Protein AF-A0A923XUM8-F1 (afdb_monomer_lite)

Structure (mmCIF, N/CA/C/O backbone):
data_AF-A0A923XUM8-F1
#
_entry.id   AF-A0A923XUM8-F1
#
loop_
_atom_site.group_PDB
_atom_site.id
_atom_site.type_symbol
_atom_site.label_atom_id
_atom_site.label_alt_id
_atom_site.label_comp_id
_atom_site.label_asym_id
_atom_site.label_entity_id
_atom_site.label_seq_id
_atom_site.pdbx_PDB_ins_code
_atom_site.Cartn_x
_atom_site.Cartn_y
_atom_site.Cartn_z
_atom_site.occupancy
_atom_site.B_iso_or_equiv
_atom_site.auth_seq_id
_atom_site.auth_comp_id
_atom_site.auth_asym_id
_atom_site.auth_atom_id
_atom_site.pdbx_PDB_model_num
ATOM 1 N N . MET A 1 1 ? 6.280 -6.479 -10.448 1.00 83.88 1 MET A N 1
ATOM 2 C CA . MET A 1 1 ? 6.733 -5.431 -9.517 1.00 83.88 1 MET A CA 1
ATOM 3 C C . MET A 1 1 ? 6.594 -5.974 -8.115 1.00 83.88 1 MET A C 1
ATOM 5 O O . MET A 1 1 ? 5.478 -6.213 -7.665 1.00 83.88 1 MET A O 1
ATOM 9 N N . ILE A 1 2 ? 7.725 -6.161 -7.441 1.00 89.69 2 ILE A N 1
ATOM 10 C CA . ILE A 1 2 ? 7.749 -6.653 -6.063 1.00 89.69 2 ILE A CA 1
ATOM 11 C C . ILE A 1 2 ? 7.182 -5.575 -5.136 1.00 89.69 2 ILE A C 1
ATOM 13 O O . ILE A 1 2 ? 7.638 -4.431 -5.173 1.00 89.69 2 ILE A O 1
ATOM 17 N N . ILE A 1 3 ? 6.207 -5.954 -4.309 1.00 92.06 3 ILE A N 1
ATOM 18 C CA . ILE A 1 3 ? 5.565 -5.110 -3.301 1.00 92.06 3 ILE A CA 1
ATOM 19 C C . ILE A 1 3 ? 5.747 -5.719 -1.920 1.00 92.06 3 ILE A C 1
ATOM 21 O O . ILE A 1 3 ? 5.429 -6.888 -1.722 1.00 92.06 3 ILE A O 1
ATOM 25 N N . ILE A 1 4 ? 6.156 -4.904 -0.951 1.00 94.12 4 ILE A N 1
ATOM 26 C CA . ILE A 1 4 ? 6.157 -5.232 0.476 1.00 94.12 4 ILE A CA 1
ATOM 27 C C . ILE A 1 4 ? 5.186 -4.282 1.180 1.00 94.12 4 ILE A C 1
ATOM 29 O O . ILE A 1 4 ? 5.312 -3.066 1.063 1.00 94.12 4 ILE A O 1
ATOM 33 N N . ILE A 1 5 ? 4.232 -4.809 1.944 1.00 95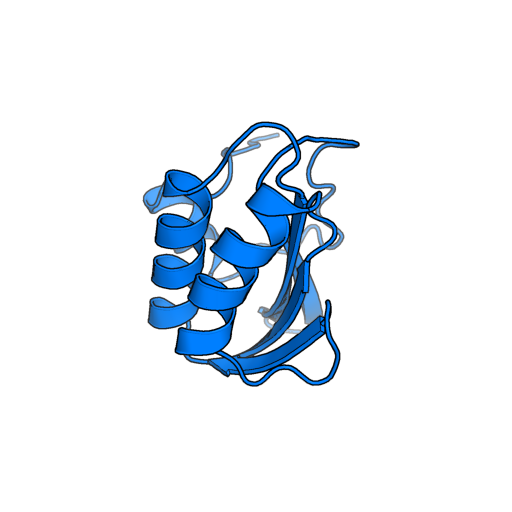.06 5 ILE A N 1
ATOM 34 C CA . ILE A 1 5 ? 3.293 -4.006 2.735 1.00 95.06 5 ILE A CA 1
ATOM 35 C C . ILE A 1 5 ? 3.493 -4.281 4.215 1.00 95.06 5 ILE A C 1
ATOM 37 O O . ILE A 1 5 ? 3.424 -5.430 4.643 1.00 95.06 5 ILE A O 1
ATOM 41 N N . ILE A 1 6 ? 3.666 -3.220 5.002 1.00 95.44 6 ILE A N 1
ATOM 42 C CA . ILE A 1 6 ? 3.732 -3.262 6.463 1.00 95.44 6 ILE A CA 1
ATOM 43 C C . ILE A 1 6 ? 2.497 -2.568 7.034 1.00 95.44 6 ILE A C 1
ATOM 45 O O . ILE A 1 6 ? 2.260 -1.384 6.799 1.00 95.44 6 ILE A O 1
ATOM 49 N N . ASN A 1 7 ? 1.706 -3.300 7.816 1.00 94.94 7 ASN A N 1
ATOM 50 C CA . ASN A 1 7 ? 0.492 -2.808 8.457 1.00 94.94 7 ASN A CA 1
ATOM 51 C C . ASN A 1 7 ? 0.684 -2.635 9.974 1.00 94.94 7 ASN A C 1
ATOM 53 O O . ASN A 1 7 ? 0.425 -3.533 10.787 1.00 94.94 7 ASN A O 1
ATOM 57 N N . SER A 1 8 ? 1.080 -1.426 10.360 1.00 94.56 8 SER A N 1
ATOM 58 C CA . SER A 1 8 ? 1.285 -0.986 11.747 1.00 94.56 8 SER A CA 1
ATOM 59 C C . SER A 1 8 ? 0.023 -0.392 12.386 1.00 94.56 8 SER A C 1
ATOM 61 O O . SER A 1 8 ? 0.073 0.199 13.463 1.00 94.56 8 SER A O 1
ATOM 63 N N . SER A 1 9 ? -1.140 -0.572 11.755 1.00 94.19 9 SER A N 1
ATOM 64 C CA . SER A 1 9 ? -2.410 -0.035 12.244 1.00 94.19 9 SER A CA 1
ATOM 65 C C . SER A 1 9 ? -2.794 -0.579 13.634 1.00 94.19 9 SER A C 1
ATOM 67 O O . SER A 1 9 ? -2.388 -1.671 14.058 1.00 94.19 9 SER A O 1
ATOM 69 N N . LYS A 1 10 ? -3.642 0.175 14.345 1.00 93.62 10 LYS A N 1
ATOM 70 C CA . LYS A 1 10 ? -4.222 -0.190 15.649 1.00 93.62 10 LYS A CA 1
ATOM 71 C C . LYS A 1 10 ? -5.399 -1.162 15.492 1.00 93.62 10 LYS A C 1
ATOM 73 O O . LYS A 1 10 ? -6.154 -1.062 14.532 1.00 93.62 10 LYS A O 1
ATOM 78 N N . LYS A 1 11 ? -5.594 -2.057 16.474 1.00 93.25 11 LYS A N 1
ATOM 79 C CA . LYS A 1 11 ? -6.645 -3.106 16.594 1.00 93.25 11 LYS A CA 1
ATOM 80 C C . LYS A 1 11 ? -7.720 -3.138 15.483 1.00 93.25 11 LYS A C 1
ATOM 82 O O . LYS A 1 11 ? -7.642 -3.982 14.593 1.00 93.25 11 LYS A O 1
ATOM 87 N N . LYS A 1 12 ? -8.736 -2.261 15.540 1.00 93.56 12 LYS A N 1
ATOM 88 C CA . LYS A 1 12 ? -9.862 -2.253 14.579 1.00 93.56 12 LYS A CA 1
ATOM 89 C C . LYS A 1 12 ? -9.416 -1.874 13.160 1.00 93.56 12 LYS A C 1
ATOM 91 O O . LYS A 1 12 ? -9.771 -2.574 12.215 1.00 93.56 12 LYS A O 1
ATOM 96 N N . ALA A 1 13 ? -8.598 -0.830 13.027 1.00 92.62 13 ALA A N 1
ATOM 97 C CA . ALA A 1 13 ? -8.047 -0.385 11.747 1.00 92.62 13 ALA A CA 1
ATOM 98 C C . ALA A 1 13 ? -7.194 -1.481 11.091 1.00 92.62 13 ALA A C 1
ATOM 100 O O . ALA A 1 13 ? -7.367 -1.760 9.912 1.00 92.62 13 ALA A O 1
ATOM 101 N N . PHE A 1 14 ? -6.370 -2.180 11.878 1.00 95.56 14 PHE A N 1
ATOM 102 C CA . PHE A 1 14 ? -5.554 -3.306 11.419 1.00 95.56 14 PHE A CA 1
ATOM 103 C C . PHE A 1 14 ? -6.381 -4.434 10.810 1.00 95.56 14 PHE A C 1
ATOM 105 O O . PHE A 1 14 ? -6.067 -4.894 9.720 1.00 95.56 14 PHE A O 1
ATOM 112 N N . ARG A 1 15 ? -7.459 -4.869 11.475 1.00 95.12 15 ARG A N 1
ATOM 113 C CA . ARG A 1 15 ? -8.315 -5.944 10.943 1.00 95.12 15 ARG A CA 1
ATOM 114 C C . ARG A 1 15 ? -8.955 -5.547 9.613 1.00 95.12 15 ARG A C 1
ATOM 116 O O . ARG A 1 15 ? -9.027 -6.375 8.710 1.00 95.12 15 ARG A O 1
ATOM 123 N N . ARG A 1 16 ? -9.401 -4.292 9.493 1.00 94.44 16 ARG A N 1
ATOM 124 C CA . ARG A 1 16 ? -10.006 -3.766 8.263 1.00 94.44 16 ARG A CA 1
ATOM 125 C C . ARG A 1 16 ? -8.988 -3.713 7.126 1.00 94.44 16 ARG A C 1
ATOM 127 O O . ARG A 1 16 ? -9.232 -4.303 6.080 1.00 94.44 16 ARG A O 1
ATOM 134 N N . SER A 1 17 ? -7.840 -3.076 7.343 1.00 94.81 17 SER A N 1
ATOM 135 C CA . SER A 1 17 ? -6.810 -2.942 6.310 1.00 94.81 17 SER A CA 1
ATOM 136 C C . SER A 1 17 ? -6.148 -4.271 5.954 1.00 94.81 17 SER A C 1
ATOM 138 O O . SER A 1 17 ? -5.877 -4.507 4.783 1.00 94.81 17 SER A O 1
ATOM 140 N N . LYS A 1 18 ? -5.966 -5.190 6.915 1.00 96.12 18 LYS A N 1
ATOM 141 C CA . LYS A 1 18 ? -5.457 -6.545 6.649 1.00 96.12 18 LYS A CA 1
ATOM 142 C C . LYS A 1 18 ? -6.344 -7.305 5.661 1.00 96.12 18 LYS A C 1
ATOM 144 O O . LYS A 1 18 ? -5.804 -7.978 4.796 1.00 96.12 18 LYS A O 1
ATOM 149 N N . ARG A 1 19 ? -7.677 -7.190 5.756 1.00 95.56 19 ARG A N 1
ATOM 150 C CA . ARG A 1 19 ? -8.596 -7.840 4.800 1.00 95.56 19 ARG A CA 1
ATOM 151 C C . ARG A 1 19 ? -8.433 -7.296 3.382 1.00 95.56 19 ARG A C 1
ATOM 153 O O . ARG A 1 19 ? -8.399 -8.083 2.450 1.00 95.56 19 ARG A O 1
ATOM 160 N N . ILE A 1 20 ? -8.296 -5.977 3.243 1.00 96.19 20 ILE A N 1
ATOM 161 C CA . ILE A 1 20 ? -8.086 -5.320 1.944 1.00 96.19 20 ILE A CA 1
ATOM 162 C C . ILE A 1 20 ? -6.736 -5.734 1.340 1.00 96.19 20 ILE A C 1
ATOM 164 O O . ILE A 1 20 ? -6.648 -6.022 0.157 1.00 96.19 20 ILE A O 1
ATOM 168 N N . ILE A 1 21 ? -5.677 -5.802 2.151 1.00 96.56 21 ILE A N 1
ATOM 169 C CA . ILE A 1 21 ? -4.356 -6.248 1.685 1.00 96.56 21 ILE A CA 1
ATOM 170 C C . ILE A 1 21 ? -4.398 -7.725 1.272 1.00 96.56 21 ILE A C 1
ATOM 172 O O . ILE A 1 21 ? -3.889 -8.082 0.212 1.00 96.56 21 ILE A O 1
ATOM 176 N N . ALA A 1 22 ? -5.036 -8.575 2.080 1.00 95.25 22 ALA A N 1
ATOM 177 C CA . ALA A 1 22 ? -5.098 -10.017 1.856 1.00 95.25 22 ALA A CA 1
ATOM 178 C C . ALA A 1 22 ? -5.913 -10.425 0.617 1.00 95.25 22 ALA A C 1
ATOM 180 O O . ALA A 1 22 ? -5.746 -11.542 0.140 1.00 95.25 22 ALA A O 1
ATOM 181 N N . SER A 1 23 ? -6.766 -9.546 0.073 1.00 95.25 23 SER A N 1
ATOM 182 C CA . SER A 1 23 ? -7.449 -9.809 -1.202 1.00 95.25 23 SER A CA 1
ATOM 183 C C . SER A 1 23 ? -6.538 -9.640 -2.422 1.00 95.25 23 SER A C 1
ATOM 185 O O . SER A 1 23 ? -6.962 -9.930 -3.535 1.00 95.25 23 SER A O 1
ATOM 187 N N . VAL A 1 24 ? -5.317 -9.132 -2.230 1.00 95.12 24 VAL A N 1
ATOM 188 C CA . VAL A 1 24 ? -4.359 -8.839 -3.306 1.00 95.12 24 VAL A CA 1
ATOM 189 C C . VAL A 1 24 ? -3.018 -9.539 -3.084 1.00 95.12 24 VAL A C 1
ATOM 191 O O . VAL A 1 24 ? -2.422 -10.027 -4.038 1.00 95.12 24 VAL A O 1
ATOM 194 N N . LEU A 1 25 ? -2.531 -9.586 -1.842 1.00 94.81 25 LEU A N 1
ATOM 195 C CA . LEU A 1 25 ? -1.219 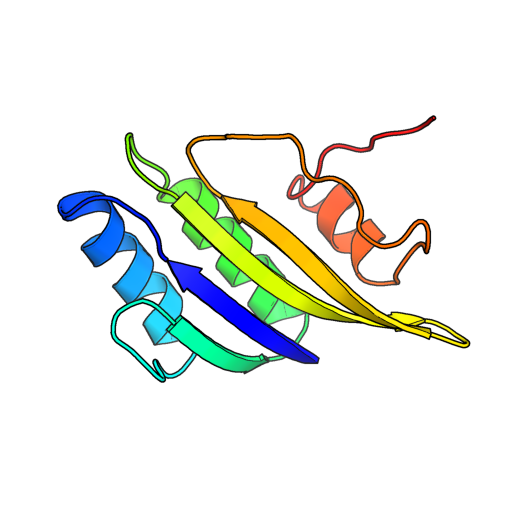-10.129 -1.490 1.00 94.81 25 LEU A CA 1
ATOM 196 C C . LEU A 1 25 ? -1.327 -11.178 -0.389 1.00 94.81 25 LEU A C 1
ATOM 198 O O . LEU A 1 25 ? -2.045 -10.998 0.596 1.00 94.81 25 LEU A O 1
ATOM 202 N N . GLN A 1 26 ? -0.532 -12.239 -0.511 1.00 89.75 26 GLN A N 1
ATOM 203 C CA . GLN A 1 26 ? -0.416 -13.229 0.550 1.00 89.75 26 GLN A CA 1
ATOM 204 C C . GLN A 1 26 ? 0.355 -12.645 1.751 1.00 89.75 26 GLN A C 1
ATOM 206 O O . GLN A 1 26 ? 1.379 -11.970 1.588 1.00 89.75 26 GLN A O 1
ATOM 211 N N . PRO A 1 27 ? -0.128 -12.859 2.986 1.00 93.94 27 PRO A N 1
ATOM 212 C CA . PRO A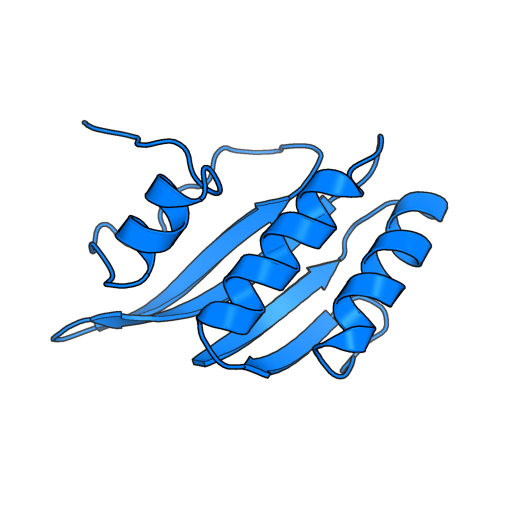 1 27 ? 0.602 -12.462 4.179 1.00 93.94 27 PRO A CA 1
ATOM 213 C C . PRO A 1 27 ? 1.780 -13.412 4.428 1.00 93.94 27 PRO A C 1
ATOM 215 O O . PRO A 1 27 ? 1.590 -14.620 4.512 1.00 93.94 27 PRO A O 1
ATOM 218 N N . ILE A 1 28 ? 2.979 -12.859 4.621 1.00 95.31 28 ILE A N 1
ATOM 219 C CA . ILE A 1 28 ? 4.143 -13.611 5.129 1.00 95.31 28 ILE A CA 1
ATOM 220 C C . ILE A 1 28 ? 4.127 -13.630 6.657 1.00 95.31 28 ILE A C 1
ATOM 222 O O . ILE A 1 28 ? 4.527 -14.599 7.294 1.00 95.31 28 ILE A O 1
ATOM 226 N N . SER A 1 29 ? 3.638 -12.553 7.268 1.00 95.19 29 SER A N 1
ATOM 227 C CA . SER A 1 29 ? 3.419 -12.477 8.706 1.00 95.19 29 SER A CA 1
ATOM 228 C C . SER A 1 29 ? 2.102 -11.775 8.999 1.00 95.19 29 SER A C 1
ATOM 230 O O . SER A 1 29 ? 1.400 -11.295 8.109 1.00 95.19 29 SER A O 1
ATOM 232 N N . ASN A 1 30 ? 1.747 -11.670 10.279 1.00 93.44 30 ASN A N 1
ATOM 233 C CA . ASN A 1 30 ? 0.501 -11.019 10.663 1.00 93.44 30 ASN A CA 1
ATOM 234 C C . ASN A 1 30 ? 0.425 -9.559 10.168 1.00 93.44 30 ASN A C 1
ATOM 236 O O . ASN A 1 30 ? -0.660 -9.093 9.828 1.00 93.44 30 ASN A O 1
ATOM 240 N N . ARG A 1 31 ? 1.563 -8.852 10.117 1.00 95.12 31 ARG A N 1
ATOM 241 C CA . ARG A 1 31 ? 1.644 -7.434 9.727 1.00 95.12 31 ARG A CA 1
ATOM 242 C C . ARG A 1 31 ? 2.336 -7.187 8.392 1.00 95.12 31 ARG A C 1
ATOM 244 O O . ARG A 1 31 ? 2.311 -6.045 7.947 1.00 95.12 31 ARG A O 1
ATOM 251 N N . ILE A 1 32 ? 2.948 -8.205 7.793 1.00 96.31 32 ILE A N 1
ATOM 252 C CA . ILE A 1 32 ? 3.748 -8.060 6.578 1.00 96.31 32 ILE A CA 1
ATOM 253 C C . ILE A 1 32 ? 3.152 -8.923 5.471 1.00 96.31 32 ILE A C 1
ATOM 255 O O . ILE A 1 32 ? 2.906 -10.116 5.662 1.00 96.31 32 ILE A O 1
ATOM 259 N N . SER A 1 33 ? 2.958 -8.321 4.305 1.00 96.81 33 SER A N 1
ATOM 260 C CA . SER A 1 33 ? 2.551 -9.007 3.079 1.00 96.81 33 SER A CA 1
ATOM 261 C C . SER A 1 33 ? 3.566 -8.719 1.984 1.00 96.81 33 SER A C 1
ATOM 263 O O . SER A 1 33 ? 4.099 -7.613 1.916 1.00 96.81 33 SER A O 1
ATOM 265 N N . LEU A 1 34 ? 3.840 -9.711 1.144 1.00 94.38 34 LEU A N 1
ATOM 266 C CA . LEU A 1 34 ? 4.793 -9.605 0.046 1.00 94.38 34 LEU A CA 1
ATOM 267 C C . LEU A 1 34 ? 4.224 -10.314 -1.171 1.00 94.38 34 LEU A C 1
ATOM 269 O O . LEU A 1 34 ? 3.576 -11.351 -1.047 1.00 94.38 34 LEU A O 1
ATOM 273 N N . GLY A 1 35 ? 4.509 -9.778 -2.345 1.00 94.25 35 GLY A N 1
ATOM 274 C CA . GLY A 1 35 ? 4.261 -10.480 -3.5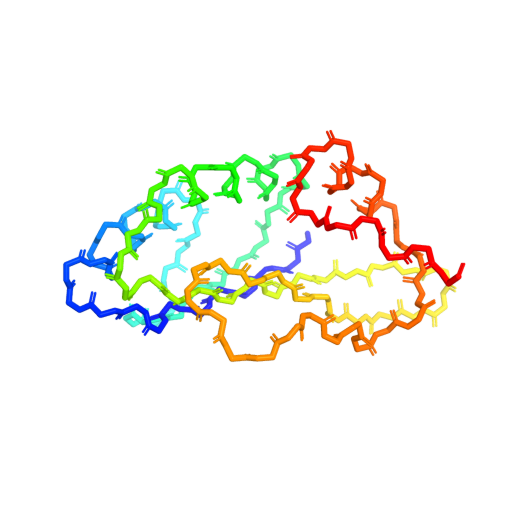91 1.00 94.25 35 GLY A CA 1
ATOM 275 C C . GLY A 1 35 ? 4.565 -9.611 -4.791 1.00 94.25 35 GLY A C 1
ATOM 276 O O . GLY A 1 35 ? 4.898 -8.432 -4.659 1.00 94.25 35 GLY A O 1
ATOM 277 N N . ASP A 1 36 ? 4.450 -10.207 -5.968 1.00 92.81 36 ASP A N 1
ATOM 278 C CA . ASP A 1 36 ? 4.515 -9.474 -7.221 1.00 92.81 36 ASP A CA 1
ATOM 279 C C . ASP A 1 36 ? 3.093 -9.137 -7.682 1.00 92.81 36 ASP A C 1
ATOM 281 O O . ASP A 1 36 ? 2.248 -10.028 -7.785 1.00 92.81 36 ASP A O 1
ATOM 285 N N . ILE A 1 37 ? 2.821 -7.854 -7.941 1.00 92.00 37 ILE A N 1
ATOM 286 C CA . ILE A 1 37 ? 1.553 -7.426 -8.539 1.00 92.00 37 ILE A CA 1
ATOM 287 C C . ILE A 1 37 ? 1.753 -6.422 -9.681 1.00 92.00 37 ILE A C 1
ATOM 289 O O . ILE A 1 37 ? 2.708 -5.637 -9.685 1.00 92.00 37 ILE A O 1
ATOM 293 N N . PRO A 1 38 ? 0.817 -6.375 -10.648 1.00 91.50 38 PRO A N 1
ATOM 294 C CA . PRO A 1 38 ? 0.808 -5.346 -11.679 1.00 91.50 38 PRO A CA 1
ATOM 295 C C . PRO A 1 38 ? 0.562 -3.940 -11.112 1.00 91.50 38 PRO A C 1
ATOM 297 O O . PRO A 1 38 ? -0.206 -3.758 -10.166 1.00 91.50 38 PRO A O 1
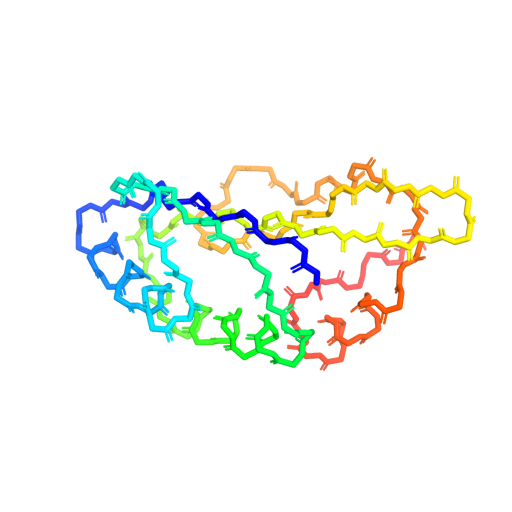ATOM 300 N N . LYS A 1 39 ? 1.104 -2.918 -11.787 1.00 87.38 39 LYS A N 1
ATOM 301 C CA . LYS A 1 39 ? 0.920 -1.489 -11.462 1.00 87.38 39 LYS A CA 1
ATOM 302 C C . LYS A 1 39 ? -0.545 -1.093 -11.234 1.00 87.38 39 LYS A C 1
ATOM 304 O O . LYS A 1 39 ? -0.854 -0.448 -10.238 1.00 87.38 39 LYS A O 1
ATOM 309 N N . ARG A 1 40 ? -1.455 -1.527 -12.115 1.00 89.50 40 ARG A N 1
ATOM 310 C CA . ARG A 1 40 ? -2.902 -1.252 -11.996 1.00 89.50 40 ARG A CA 1
ATOM 311 C C . ARG A 1 40 ? -3.495 -1.745 -10.671 1.00 89.50 40 ARG A C 1
ATOM 313 O O . ARG A 1 40 ? -4.319 -1.065 -10.073 1.00 89.50 40 ARG A O 1
ATOM 320 N N . VAL A 1 41 ? -3.036 -2.904 -10.198 1.00 93.75 41 VAL A N 1
ATOM 321 C CA . VAL A 1 41 ? -3.523 -3.531 -8.965 1.00 93.75 41 VAL A CA 1
ATOM 322 C C . VAL A 1 41 ? -2.985 -2.782 -7.748 1.00 93.75 41 VAL A C 1
ATOM 324 O O . VAL A 1 41 ? -3.734 -2.546 -6.806 1.00 93.75 41 VAL A O 1
ATOM 327 N N . LEU A 1 42 ? -1.724 -2.337 -7.790 1.00 91.56 42 LEU A N 1
ATOM 328 C CA . LEU A 1 42 ? -1.149 -1.478 -6.751 1.00 91.56 42 LEU A CA 1
ATOM 329 C C . LEU A 1 42 ? -1.942 -0.172 -6.597 1.00 91.56 42 LEU A C 1
ATOM 331 O O . LEU A 1 42 ? -2.265 0.223 -5.479 1.00 91.56 42 LEU A O 1
ATOM 335 N N . ILE A 1 43 ? -2.275 0.486 -7.711 1.00 89.88 43 ILE A N 1
ATOM 336 C CA . ILE A 1 43 ? -3.040 1.741 -7.700 1.00 89.88 43 ILE A CA 1
ATOM 337 C C . ILE A 1 43 ? -4.411 1.525 -7.052 1.00 89.88 43 ILE A C 1
ATOM 339 O O . ILE A 1 43 ? -4.802 2.288 -6.168 1.00 89.88 43 ILE A O 1
ATOM 343 N N . GLU A 1 44 ? -5.118 0.468 -7.450 1.00 93.38 44 GLU A N 1
ATOM 344 C CA . GLU A 1 44 ? -6.446 0.161 -6.918 1.00 93.38 44 GLU A CA 1
ATOM 345 C C . GLU A 1 44 ? -6.401 -0.233 -5.435 1.00 93.38 44 GLU A C 1
ATOM 347 O O . GLU A 1 44 ? -7.219 0.219 -4.632 1.00 93.38 44 GLU A O 1
ATOM 352 N N . LEU A 1 45 ? -5.384 -0.995 -5.027 1.00 94.44 45 LEU A N 1
ATOM 353 C CA . LEU A 1 45 ? -5.132 -1.316 -3.625 1.00 94.44 45 LEU A CA 1
ATOM 354 C C . LEU A 1 45 ? -4.925 -0.043 -2.790 1.00 94.44 45 LEU A C 1
ATOM 356 O O . LEU A 1 45 ? -5.543 0.112 -1.736 1.00 94.44 45 LEU A O 1
ATOM 360 N N . CYS A 1 46 ? -4.102 0.891 -3.271 1.00 90.94 46 CYS A N 1
ATOM 361 C CA . CYS A 1 46 ? -3.871 2.173 -2.609 1.00 90.94 46 CYS A CA 1
ATOM 362 C C . CYS A 1 46 ? -5.161 2.996 -2.472 1.00 90.94 46 CYS A C 1
ATOM 364 O O . CYS A 1 46 ? -5.405 3.557 -1.401 1.00 90.94 46 CYS A O 1
ATOM 366 N N . LYS A 1 47 ? -6.010 3.044 -3.509 1.00 90.31 47 LYS A N 1
ATOM 367 C CA . LYS A 1 47 ? -7.318 3.726 -3.458 1.00 90.31 47 LYS A CA 1
ATOM 368 C C . LYS A 1 47 ? -8.232 3.117 -2.398 1.00 90.31 47 LYS A C 1
ATOM 370 O O . LYS A 1 47 ? -8.719 3.833 -1.523 1.00 90.31 47 LYS A O 1
ATOM 375 N N . ASN A 1 48 ? -8.394 1.796 -2.423 1.00 92.94 48 ASN A N 1
ATOM 376 C CA . ASN A 1 48 ? -9.228 1.073 -1.464 1.00 92.94 48 ASN A CA 1
ATOM 377 C C . ASN A 1 48 ? -8.746 1.270 -0.022 1.00 92.94 48 ASN A C 1
ATOM 379 O O . ASN A 1 48 ? -9.542 1.523 0.887 1.00 92.94 48 ASN A O 1
ATOM 383 N N . LEU A 1 49 ? -7.428 1.230 0.193 1.00 91.94 49 LEU A N 1
ATOM 384 C CA . LEU A 1 49 ? -6.840 1.496 1.499 1.00 91.94 49 LEU A CA 1
ATOM 385 C C . LEU A 1 49 ? -7.077 2.938 1.953 1.00 91.94 49 LEU A C 1
ATOM 387 O O . LEU A 1 49 ? -7.490 3.118 3.099 1.00 91.94 49 LEU A O 1
ATOM 391 N N . LYS A 1 50 ? -6.901 3.939 1.076 1.00 88.94 50 LYS A N 1
ATOM 392 C CA . LYS A 1 50 ? -7.176 5.356 1.382 1.00 88.94 50 LYS A CA 1
ATOM 393 C C . LYS A 1 50 ? -8.630 5.597 1.799 1.00 88.94 50 LYS A C 1
ATOM 395 O O . LYS A 1 50 ? -8.857 6.266 2.802 1.00 88.94 50 LYS A O 1
ATOM 400 N N . ILE A 1 51 ? -9.603 5.016 1.095 1.00 89.00 51 ILE A N 1
ATOM 401 C CA . ILE A 1 51 ? -11.037 5.144 1.432 1.00 89.00 51 ILE A CA 1
ATOM 402 C C . ILE A 1 51 ? -11.346 4.505 2.798 1.00 89.00 51 ILE A C 1
ATOM 404 O O . ILE A 1 51 ? -12.233 4.943 3.528 1.00 89.00 51 ILE A O 1
ATOM 408 N N . SER A 1 52 ? -10.594 3.471 3.180 1.00 87.69 52 SER A N 1
ATOM 409 C CA . SER A 1 52 ? -10.794 2.750 4.440 1.00 87.69 52 SER A CA 1
ATOM 410 C C . SER A 1 52 ? -10.121 3.382 5.668 1.00 87.69 52 SER A C 1
ATOM 412 O O . SER A 1 52 ? -10.246 2.829 6.768 1.00 87.69 52 SER A O 1
ATOM 414 N N . VAL A 1 53 ? -9.405 4.503 5.502 1.00 89.94 53 VAL A N 1
ATOM 415 C CA . VAL A 1 53 ? -8.605 5.131 6.562 1.00 89.94 53 VAL A CA 1
ATOM 416 C C . VAL A 1 53 ? -9.483 5.584 7.728 1.00 89.94 53 VAL A C 1
ATOM 418 O O . VAL A 1 53 ? -10.418 6.362 7.584 1.00 89.94 53 VAL A O 1
ATOM 421 N N . THR A 1 54 ? -9.124 5.132 8.927 1.00 89.25 54 THR A N 1
ATOM 422 C CA . THR A 1 54 ? -9.676 5.606 10.206 1.00 89.25 54 THR A CA 1
ATOM 423 C C . THR A 1 54 ? -8.565 6.062 11.153 1.00 89.25 54 THR A C 1
ATOM 425 O O . THR A 1 54 ? -7.386 5.759 10.935 1.00 89.25 54 THR A O 1
ATOM 428 N N . LYS A 1 55 ? -8.925 6.698 12.280 1.00 85.56 55 LYS A N 1
ATOM 429 C CA . LYS A 1 55 ? -7.986 7.000 13.378 1.00 85.56 55 LYS A CA 1
ATOM 430 C C . LYS A 1 55 ? -7.228 5.728 13.792 1.00 85.56 55 LYS A C 1
ATOM 432 O O . LYS A 1 55 ? -7.835 4.719 14.149 1.00 85.56 55 LYS A O 1
ATOM 437 N N . GLY A 1 56 ? -5.896 5.774 13.723 1.00 86.50 56 GLY A N 1
ATOM 438 C CA . GLY A 1 56 ? -5.019 4.638 14.027 1.00 86.50 56 GLY A CA 1
ATOM 439 C C . GLY A 1 56 ? -4.694 3.713 12.848 1.00 86.50 56 GLY A C 1
ATOM 440 O O . GLY A 1 56 ? -4.119 2.653 13.083 1.00 86.50 56 GLY A O 1
ATOM 441 N N . THR A 1 57 ? -5.047 4.081 11.615 1.00 90.88 57 THR A N 1
ATOM 442 C CA . THR A 1 57 ? -4.511 3.434 10.403 1.00 90.88 57 THR A CA 1
ATOM 443 C C . THR A 1 57 ? -3.063 3.869 10.203 1.00 90.88 57 THR A C 1
ATOM 445 O O . THR A 1 57 ? -2.771 5.054 10.328 1.00 90.88 57 THR A O 1
ATOM 448 N N . SER A 1 58 ? -2.164 2.930 9.926 1.00 92.56 58 SER A N 1
ATOM 449 C CA . SER A 1 58 ? -0.758 3.193 9.608 1.00 92.56 58 SER A CA 1
ATOM 450 C C . SER A 1 58 ? -0.245 2.042 8.750 1.00 92.56 58 SER A C 1
ATOM 452 O O . SER A 1 58 ? -0.133 0.907 9.222 1.00 92.56 58 SER A O 1
ATOM 454 N N . ILE A 1 59 ? -0.036 2.314 7.466 1.00 92.62 59 ILE A N 1
ATOM 455 C CA . ILE A 1 59 ? 0.360 1.321 6.466 1.00 92.62 59 ILE A CA 1
ATOM 456 C C . ILE A 1 59 ? 1.491 1.911 5.633 1.00 92.62 59 ILE A C 1
ATOM 458 O O . ILE A 1 59 ? 1.404 3.065 5.220 1.00 92.62 59 ILE A O 1
ATOM 462 N N . GLN A 1 60 ? 2.519 1.112 5.374 1.00 92.00 60 GLN A N 1
ATOM 463 C CA . GLN A 1 60 ? 3.621 1.438 4.473 1.00 92.00 60 GLN A CA 1
ATOM 464 C C . GLN A 1 60 ? 3.629 0.425 3.332 1.00 92.00 60 GLN A C 1
ATOM 466 O O . GLN A 1 60 ? 3.525 -0.776 3.574 1.00 92.00 60 GLN A O 1
ATOM 471 N N . ILE A 1 61 ? 3.720 0.908 2.099 1.00 91.75 61 ILE A N 1
ATOM 472 C CA . ILE A 1 61 ? 3.710 0.102 0.880 1.00 91.75 61 ILE A CA 1
ATOM 473 C C . ILE A 1 61 ? 5.001 0.399 0.135 1.00 91.75 61 ILE A C 1
ATOM 475 O O . ILE A 1 61 ? 5.136 1.465 -0.459 1.00 91.75 61 ILE A O 1
ATOM 479 N N . PHE A 1 62 ? 5.942 -0.533 0.176 1.00 89.31 62 PHE A N 1
ATOM 480 C CA . PHE A 1 62 ? 7.185 -0.469 -0.574 1.00 89.31 62 PHE A CA 1
ATOM 481 C C . PHE A 1 62 ? 7.009 -1.178 -1.907 1.00 89.31 62 PHE A C 1
ATOM 483 O O . PHE A 1 62 ? 6.468 -2.280 -1.946 1.00 89.31 62 PHE A O 1
ATOM 490 N N . PHE A 1 63 ? 7.473 -0.578 -2.992 1.00 87.81 63 PHE A N 1
ATOM 491 C CA . PHE A 1 63 ? 7.371 -1.160 -4.321 1.00 87.81 63 PHE A CA 1
ATOM 492 C C . PHE A 1 63 ? 8.625 -0.922 -5.139 1.00 87.81 63 PHE A C 1
ATOM 494 O O . PHE A 1 63 ? 9.223 0.152 -5.082 1.00 87.81 63 PHE A O 1
ATOM 501 N N . GLU A 1 64 ? 9.021 -1.941 -5.894 1.00 81.94 64 GLU A N 1
ATOM 502 C CA . GLU A 1 64 ? 10.176 -1.854 -6.777 1.00 81.94 64 GLU A CA 1
ATOM 503 C C . GLU A 1 64 ? 9.918 -0.817 -7.881 1.00 81.94 64 GLU A C 1
ATOM 505 O O . GLU A 1 64 ? 8.988 -0.944 -8.681 1.00 81.94 64 GLU A O 1
ATOM 510 N N . SER A 1 65 ? 10.774 0.198 -7.945 1.00 74.06 65 SER A N 1
ATOM 511 C CA . SER A 1 65 ? 10.830 1.168 -9.030 1.00 74.06 65 SER A CA 1
ATOM 512 C C . SER A 1 65 ? 12.069 0.880 -9.868 1.00 74.06 65 SER A C 1
ATOM 514 O O . SER A 1 65 ? 13.199 0.986 -9.384 1.00 74.06 65 SER A O 1
ATOM 516 N N . LYS A 1 66 ? 11.857 0.512 -11.134 1.00 66.69 66 LYS A N 1
ATOM 517 C CA . LYS 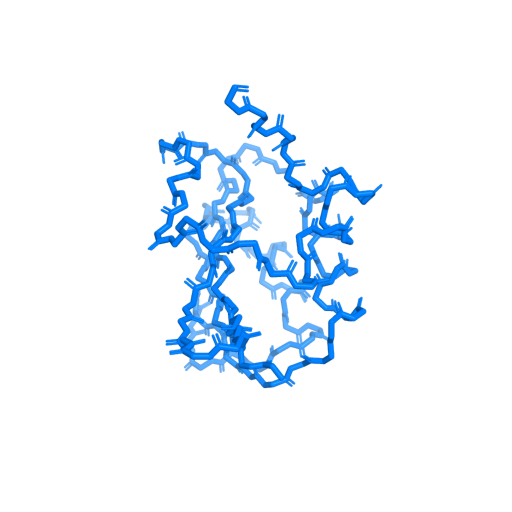A 1 66 ? 12.933 0.326 -12.111 1.00 66.69 66 LYS A CA 1
ATOM 518 C C . LYS A 1 66 ? 13.084 1.607 -12.919 1.00 66.69 66 LYS A C 1
ATOM 520 O O . LYS A 1 66 ? 12.172 1.963 -13.659 1.00 66.69 66 LYS A O 1
ATOM 525 N N . ASN A 1 67 ? 14.234 2.259 -12.785 1.00 61.47 67 ASN A N 1
ATOM 526 C CA . ASN A 1 67 ? 14.667 3.322 -13.685 1.00 61.47 67 ASN A CA 1
ATOM 527 C C . ASN A 1 67 ? 15.846 2.853 -14.539 1.00 61.47 67 ASN A C 1
ATOM 529 O O . ASN A 1 67 ? 16.497 1.854 -14.225 1.00 61.47 67 ASN A O 1
ATOM 533 N N . ILE A 1 68 ? 16.114 3.585 -15.623 1.00 49.81 68 ILE A N 1
ATOM 534 C CA . ILE A 1 68 ? 17.286 3.386 -16.482 1.00 49.81 68 ILE A CA 1
ATOM 535 C C . ILE A 1 68 ? 18.532 3.644 -15.613 1.00 49.81 68 ILE A C 1
ATOM 537 O O . ILE A 1 68 ? 18.892 4.789 -15.373 1.00 49.81 68 ILE A O 1
ATOM 541 N N . GLY A 1 69 ? 19.123 2.578 -15.060 1.00 42.53 69 GLY A N 1
ATOM 542 C CA . GLY A 1 69 ? 20.354 2.621 -14.257 1.00 42.53 69 GLY A CA 1
ATOM 543 C C . GLY A 1 69 ? 20.218 2.412 -12.739 1.00 42.53 69 GLY A C 1
ATOM 544 O O . GLY A 1 69 ? 21.242 2.254 -12.082 1.00 42.53 69 GLY A O 1
ATOM 545 N N . PHE A 1 70 ? 19.009 2.345 -12.161 1.00 51.47 70 PHE A N 1
ATOM 546 C CA . PHE A 1 70 ? 18.828 2.123 -10.713 1.00 51.47 70 PHE A CA 1
ATOM 547 C C . PHE A 1 70 ? 17.643 1.194 -10.407 1.00 51.47 70 PHE A C 1
ATOM 549 O O . PHE A 1 70 ? 16.539 1.377 -10.932 1.00 51.47 70 PHE A O 1
ATOM 556 N N . ARG A 1 71 ? 17.870 0.201 -9.534 1.00 61.25 71 ARG A N 1
ATOM 557 C CA . ARG A 1 71 ? 16.826 -0.637 -8.924 1.00 61.25 71 ARG A CA 1
ATOM 558 C C . ARG A 1 71 ? 16.697 -0.243 -7.457 1.00 61.25 71 ARG A C 1
ATOM 560 O O . ARG A 1 71 ? 17.639 -0.426 -6.695 1.00 61.25 71 ARG A O 1
ATOM 567 N N . GLY A 1 72 ? 15.540 0.282 -7.070 1.00 70.31 72 GLY A N 1
ATOM 568 C CA . GLY A 1 72 ? 15.263 0.666 -5.687 1.00 70.31 72 GLY A CA 1
ATOM 569 C C . GLY A 1 72 ? 13.804 0.458 -5.310 1.00 70.31 72 GLY A C 1
ATOM 570 O O . GLY A 1 72 ? 12.977 0.112 -6.153 1.00 70.31 72 GLY A O 1
ATOM 571 N N . PHE A 1 73 ? 13.485 0.688 -4.038 1.00 76.19 73 PHE A N 1
ATOM 572 C CA . PHE A 1 73 ? 12.112 0.662 -3.543 1.00 76.19 73 PHE A CA 1
ATOM 573 C C . PHE A 1 73 ? 11.622 2.083 -3.275 1.00 76.19 73 PHE A C 1
ATOM 575 O O . PHE A 1 73 ? 12.291 2.859 -2.597 1.00 76.19 73 PHE A O 1
ATOM 582 N N . LYS A 1 74 ? 10.429 2.408 -3.772 1.00 79.06 74 LYS A N 1
ATOM 583 C CA . LYS A 1 74 ? 9.667 3.583 -3.338 1.00 79.06 74 LYS A CA 1
ATOM 584 C C . LYS A 1 74 ? 8.685 3.172 -2.254 1.00 79.06 74 LYS A C 1
ATOM 586 O O . LYS A 1 74 ? 8.248 2.028 -2.231 1.00 79.06 74 LYS A O 1
ATOM 591 N N . CYS A 1 75 ? 8.333 4.095 -1.367 1.00 82.88 75 CYS A N 1
ATOM 592 C CA . CYS A 1 75 ? 7.356 3.867 -0.307 1.00 82.88 75 CYS A CA 1
ATOM 593 C C . CYS A 1 75 ? 6.120 4.745 -0.539 1.00 82.88 75 CYS A C 1
ATOM 595 O O . CYS A 1 75 ? 6.247 5.871 -1.000 1.00 82.88 75 CYS A O 1
ATOM 597 N N . ILE A 1 76 ? 4.928 4.248 -0.214 1.00 85.06 76 ILE A N 1
ATOM 598 C CA . ILE A 1 76 ? 3.702 5.034 -0.027 1.00 85.06 76 ILE A CA 1
ATOM 599 C C . ILE A 1 76 ? 3.204 4.772 1.386 1.00 85.06 76 ILE A C 1
ATOM 601 O O . ILE A 1 76 ? 3.086 3.622 1.810 1.00 85.06 76 ILE A O 1
ATOM 605 N N . GLN A 1 77 ? 2.863 5.837 2.105 1.00 86.31 77 GLN A N 1
ATOM 606 C CA . GLN A 1 77 ? 2.288 5.739 3.440 1.00 86.31 77 GLN A CA 1
ATOM 607 C C . GLN A 1 77 ? 0.796 6.087 3.424 1.00 86.31 77 GLN A C 1
ATOM 609 O O . GLN A 1 77 ? 0.375 7.042 2.774 1.00 86.31 77 GLN A O 1
ATOM 614 N N . ILE A 1 78 ? -0.014 5.313 4.150 1.00 87.56 78 ILE A N 1
ATOM 615 C CA . ILE A 1 78 ? -1.464 5.507 4.272 1.00 87.56 78 ILE A CA 1
ATOM 616 C C . ILE A 1 78 ? -1.843 5.556 5.760 1.00 87.56 78 ILE A C 1
ATOM 618 O O . ILE A 1 78 ? -1.603 4.601 6.503 1.00 87.56 78 ILE A O 1
ATOM 622 N N . GLY A 1 79 ? -2.481 6.652 6.190 1.00 85.25 79 GLY A N 1
ATOM 623 C CA . GLY A 1 79 ? -2.970 6.846 7.561 1.00 85.25 79 GLY A CA 1
ATOM 624 C C . GLY A 1 79 ? -2.201 7.900 8.368 1.00 85.25 79 GLY A C 1
ATOM 625 O O . GLY A 1 79 ? -1.749 8.894 7.809 1.00 85.25 79 GLY A O 1
ATOM 626 N N . SER A 1 80 ? -2.119 7.732 9.697 1.00 64.62 80 SER A N 1
ATOM 627 C CA . SER A 1 80 ? -1.542 8.738 10.600 1.00 64.62 80 SER A CA 1
ATOM 628 C C . SER A 1 80 ? -0.032 8.870 10.408 1.00 64.62 80 SER A C 1
ATOM 630 O O . SER A 1 80 ? 0.716 7.928 10.679 1.00 64.62 80 SER A O 1
ATOM 632 N N . ILE A 1 81 ? 0.350 10.069 9.979 1.00 56.91 81 ILE A N 1
ATOM 633 C CA . ILE A 1 81 ? 1.686 10.540 9.623 1.00 56.91 81 ILE A CA 1
ATOM 634 C C . ILE A 1 81 ? 2.573 10.623 10.872 1.00 56.91 81 ILE A C 1
ATOM 636 O O . ILE A 1 81 ? 2.236 11.291 11.848 1.00 56.91 81 ILE A O 1
ATOM 640 N N . LYS A 1 82 ? 3.746 9.999 10.814 1.00 39.94 82 LYS A N 1
ATOM 641 C CA . LYS A 1 82 ? 4.974 10.600 11.333 1.00 39.94 82 LYS A CA 1
ATOM 642 C C . LYS A 1 82 ? 5.891 10.651 10.122 1.00 39.94 82 LYS A C 1
ATOM 644 O O . LYS A 1 82 ? 6.137 9.601 9.549 1.00 39.94 82 LYS A O 1
ATOM 649 N N . THR A 1 83 ? 6.291 11.864 9.760 1.00 32.53 83 THR A N 1
ATOM 650 C CA . THR A 1 83 ? 7.135 12.246 8.623 1.00 32.53 83 THR A CA 1
ATOM 651 C C . THR A 1 83 ? 6.506 12.080 7.244 1.00 32.53 83 THR A C 1
ATOM 653 O O . THR A 1 83 ? 6.019 11.021 6.856 1.00 32.53 83 THR A O 1
ATOM 656 N N . HIS A 1 84 ? 6.521 13.197 6.517 1.00 36.44 84 HIS A N 1
ATOM 657 C CA . HIS A 1 84 ? 6.350 13.267 5.080 1.00 36.44 84 HIS A CA 1
ATOM 658 C C . HIS A 1 84 ? 7.105 12.117 4.407 1.00 36.44 84 HIS A C 1
ATOM 660 O O . HIS A 1 84 ? 8.154 11.689 4.883 1.00 36.44 84 HIS A O 1
ATOM 666 N N . LEU A 1 85 ? 6.545 11.608 3.314 1.00 38.56 85 LEU A N 1
ATOM 667 C CA . LEU A 1 85 ? 7.277 10.790 2.358 1.00 38.56 85 LEU A CA 1
ATOM 668 C C . LEU A 1 85 ? 8.570 11.524 1.981 1.00 38.56 85 LEU A C 1
ATOM 670 O O . LEU A 1 85 ? 8.538 12.409 1.134 1.00 38.56 85 LEU A O 1
ATOM 674 N N . GLU A 1 86 ? 9.687 11.189 2.620 1.00 37.16 86 GLU A N 1
ATOM 675 C CA . GLU A 1 86 ? 10.992 11.475 2.046 1.00 37.16 86 GLU A CA 1
ATOM 676 C C . GLU A 1 86 ? 11.160 10.490 0.894 1.00 37.16 86 GLU A C 1
ATOM 678 O O . GLU A 1 86 ? 11.128 9.266 1.073 1.00 37.16 86 GLU A O 1
ATOM 683 N N . GLU A 1 87 ? 11.254 11.030 -0.320 1.00 38.78 87 GLU A N 1
ATOM 684 C CA . GLU A 1 87 ? 11.724 10.268 -1.462 1.00 38.78 87 GLU A CA 1
ATOM 685 C C . GLU A 1 87 ? 13.103 9.714 -1.111 1.00 38.78 87 GLU A C 1
ATOM 687 O O . GLU A 1 87 ? 14.092 10.438 -1.107 1.00 38.78 87 GLU A O 1
ATOM 692 N N . PHE A 1 88 ? 13.198 8.405 -0.879 1.00 44.47 88 PHE A N 1
ATOM 693 C CA . PHE A 1 88 ? 14.504 7.752 -0.766 1.00 44.47 88 PHE A CA 1
ATOM 694 C C . PHE A 1 88 ? 15.256 7.738 -2.112 1.00 44.47 88 PHE A C 1
ATOM 696 O O . PHE A 1 88 ? 16.383 7.264 -2.211 1.00 44.47 88 PHE A O 1
ATOM 703 N N . THR A 1 89 ? 14.631 8.251 -3.176 1.00 43.84 89 THR A N 1
ATOM 704 C CA . THR A 1 89 ? 15.218 8.352 -4.506 1.00 43.84 89 THR A CA 1
ATOM 705 C C . THR A 1 89 ? 14.701 9.604 -5.206 1.00 43.84 89 THR A C 1
ATOM 707 O O . THR A 1 89 ? 13.530 9.645 -5.573 1.00 43.84 89 THR A O 1
ATOM 710 N N . THR A 1 90 ? 15.588 10.546 -5.522 1.00 46.09 90 THR A N 1
ATOM 711 C CA . THR A 1 90 ? 15.373 11.713 -6.409 1.00 46.09 90 THR A CA 1
ATOM 712 C C . THR A 1 90 ? 15.029 11.343 -7.864 1.00 46.09 90 THR A C 1
ATOM 714 O O . THR A 1 90 ? 15.024 12.188 -8.759 1.00 46.09 90 THR A O 1
ATOM 717 N N . SER A 1 91 ? 14.775 10.062 -8.146 1.00 52.34 91 SER A N 1
ATOM 718 C CA . SER A 1 91 ? 14.606 9.550 -9.500 1.00 52.34 91 SER A CA 1
ATOM 719 C C . SER A 1 91 ? 13.121 9.395 -9.847 1.00 52.34 91 SER A C 1
ATOM 721 O O . SER A 1 91 ? 12.391 8.592 -9.251 1.00 52.34 91 SER A O 1
ATOM 723 N N . LYS A 1 92 ? 12.680 10.179 -10.838 1.00 58.00 92 LYS A N 1
ATOM 724 C CA . LYS A 1 92 ? 11.340 10.109 -11.439 1.00 58.00 92 LYS A CA 1
ATOM 725 C C . LYS A 1 92 ? 11.106 8.706 -11.996 1.00 58.00 92 LYS A C 1
ATOM 727 O O . LYS A 1 92 ? 11.925 8.228 -12.770 1.00 58.00 92 LYS A O 1
ATOM 732 N N . SER A 1 93 ? 10.026 8.042 -11.607 1.00 61.75 93 SER A N 1
ATOM 733 C CA . SER A 1 93 ? 9.631 6.714 -12.085 1.00 61.75 93 SER A CA 1
ATOM 734 C C . SER A 1 93 ? 8.399 6.800 -12.984 1.00 61.75 93 SER A C 1
ATOM 736 O O . SER A 1 93 ? 7.545 7.665 -12.796 1.00 61.75 93 SER A O 1
ATOM 738 N N . LEU A 1 94 ? 8.237 5.849 -13.912 1.00 65.62 94 LEU A N 1
ATOM 739 C CA . LEU A 1 94 ? 7.020 5.729 -14.738 1.00 65.62 94 LEU A CA 1
ATOM 740 C C . LEU A 1 94 ? 5.742 5.513 -13.903 1.00 65.62 94 LEU A C 1
ATOM 742 O O . LEU A 1 94 ? 4.628 5.660 -14.409 1.00 65.62 94 LEU A O 1
ATOM 746 N N . ILE A 1 95 ? 5.874 5.127 -12.630 1.00 69.56 95 ILE A N 1
ATOM 747 C CA . ILE A 1 95 ? 4.751 5.004 -11.700 1.00 69.56 95 ILE A CA 1
ATOM 748 C C . ILE A 1 95 ? 4.319 6.355 -11.127 1.00 69.56 95 ILE A C 1
ATOM 750 O O . ILE A 1 95 ? 3.140 6.509 -10.819 1.00 69.56 95 ILE A O 1
ATOM 754 N N . ASP A 1 96 ? 5.206 7.347 -11.057 1.00 67.38 96 ASP A N 1
ATOM 755 C CA . ASP A 1 96 ? 4.927 8.615 -10.375 1.00 67.38 96 ASP A CA 1
ATOM 756 C C . ASP A 1 96 ? 3.807 9.403 -11.063 1.00 67.38 96 ASP A C 1
ATOM 758 O O . ASP A 1 96 ? 2.920 9.910 -10.385 1.00 67.38 96 ASP A O 1
ATOM 762 N N . LEU A 1 97 ? 3.780 9.434 -12.402 1.00 73.12 97 LEU A N 1
ATOM 763 C CA . LEU A 1 97 ? 2.706 10.082 -13.172 1.00 73.12 97 LEU A CA 1
ATOM 764 C C . LEU A 1 97 ? 1.329 9.478 -12.858 1.00 73.12 97 LEU A C 1
ATOM 766 O O . LEU A 1 97 ? 0.339 10.195 -12.685 1.00 73.12 97 LEU A O 1
ATOM 770 N N . ASP A 1 98 ? 1.262 8.155 -12.721 1.00 69.25 98 ASP A N 1
ATOM 771 C CA . ASP A 1 98 ? 0.020 7.468 -12.376 1.00 69.25 98 ASP A CA 1
ATOM 772 C C . ASP A 1 98 ? -0.355 7.716 -10.912 1.00 69.25 98 ASP A C 1
ATOM 774 O O . ASP A 1 98 ? -1.530 7.883 -10.594 1.00 69.25 98 ASP A O 1
ATOM 778 N N . LEU A 1 99 ? 0.617 7.788 -10.002 1.00 72.81 99 LEU A N 1
ATOM 779 C CA . LEU A 1 99 ? 0.347 8.125 -8.605 1.00 72.81 99 LEU A CA 1
ATOM 780 C C . LEU A 1 99 ? -0.145 9.573 -8.453 1.00 72.81 99 LEU A C 1
ATOM 782 O O . LEU A 1 99 ? -1.069 9.807 -7.671 1.00 72.81 99 LEU A O 1
ATOM 786 N N . ILE A 1 100 ? 0.419 10.525 -9.206 1.00 78.62 100 ILE A N 1
ATOM 787 C CA . ILE A 1 100 ? 0.006 11.938 -9.217 1.00 78.62 100 ILE A CA 1
ATOM 788 C C . ILE A 1 100 ? -1.399 12.077 -9.808 1.00 78.62 100 ILE A C 1
ATOM 790 O O . ILE A 1 100 ? -2.279 12.651 -9.166 1.00 78.62 100 ILE A O 1
ATOM 794 N N . SER A 1 101 ? -1.650 11.501 -10.989 1.00 74.56 101 SER A N 1
ATOM 795 C CA . SER A 1 101 ? -2.971 11.558 -11.641 1.00 74.56 101 SER A CA 1
ATOM 796 C C . SER A 1 101 ? -4.078 10.935 -10.786 1.00 74.56 101 SER A C 1
ATOM 798 O O . SER A 1 101 ? -5.196 11.446 -10.745 1.00 74.56 101 SER A O 1
ATOM 800 N N . ASN A 1 102 ? -3.763 9.885 -10.019 1.00 71.56 102 ASN A N 1
ATOM 801 C CA . ASN A 1 102 ? -4.698 9.255 -9.084 1.00 71.56 102 ASN A CA 1
ATOM 802 C C . ASN A 1 102 ? -4.755 9.938 -7.701 1.00 71.56 102 ASN A C 1
ATOM 804 O O . ASN A 1 102 ? -5.382 9.397 -6.788 1.00 71.56 102 ASN A O 1
ATOM 808 N N . LYS A 1 103 ? -4.117 11.106 -7.517 1.00 73.56 103 LYS A N 1
ATOM 809 C CA . LYS A 1 103 ? -4.061 11.856 -6.244 1.00 73.56 103 LYS A CA 1
ATOM 810 C C . LYS A 1 103 ? -3.568 10.988 -5.070 1.00 73.56 103 LYS A C 1
ATOM 812 O O . LYS A 1 103 ? -4.006 11.113 -3.918 1.00 73.56 103 LYS A O 1
ATOM 817 N N . LEU A 1 104 ? -2.676 10.038 -5.359 1.00 69.00 104 LEU A N 1
ATOM 818 C CA . LEU A 1 104 ? -2.097 9.135 -4.368 1.00 69.00 104 LEU A CA 1
ATOM 819 C C . LEU A 1 104 ? -0.914 9.781 -3.642 1.00 69.00 104 LEU A C 1
ATOM 821 O O . LEU A 1 104 ? -0.811 9.612 -2.426 1.00 69.00 104 LEU A O 1
ATOM 825 N N . ILE A 1 105 ? -0.130 10.584 -4.355 1.00 68.62 105 ILE A N 1
ATOM 826 C CA . ILE A 1 105 ? 0.952 11.424 -3.830 1.00 68.62 105 ILE A CA 1
ATOM 827 C C . ILE A 1 105 ? 0.670 12.898 -4.154 1.00 68.62 105 ILE A C 1
ATOM 829 O O . ILE A 1 105 ? -0.038 13.194 -5.118 1.00 68.62 105 ILE A O 1
ATOM 833 N N . ILE A 1 106 ? 1.176 13.813 -3.326 1.00 62.38 106 ILE A N 1
ATOM 834 C CA . ILE A 1 106 ? 1.118 15.255 -3.597 1.00 62.38 106 ILE A CA 1
ATOM 835 C C . ILE A 1 106 ? 2.275 15.579 -4.540 1.00 62.38 106 ILE A C 1
ATOM 837 O O . ILE A 1 106 ? 3.376 15.059 -4.361 1.00 62.38 106 ILE A O 1
ATOM 841 N N . ASN A 1 107 ? 2.015 16.398 -5.557 1.00 51.75 107 ASN A N 1
ATOM 842 C CA . ASN A 1 107 ? 3.060 16.881 -6.444 1.00 51.75 107 ASN A CA 1
ATOM 843 C C . ASN A 1 107 ? 3.947 17.845 -5.644 1.00 51.75 107 ASN A C 1
ATOM 845 O O . ASN A 1 107 ? 3.590 19.006 -5.468 1.00 51.75 107 ASN A O 1
ATOM 849 N N . ASN A 1 108 ? 5.062 17.351 -5.111 1.00 48.31 108 ASN A N 1
ATOM 850 C CA . ASN A 1 108 ? 6.107 18.208 -4.572 1.00 48.31 108 ASN A CA 1
ATOM 851 C C . ASN A 1 108 ? 6.946 18.667 -5.765 1.00 48.31 108 ASN A C 1
ATOM 853 O O . ASN A 1 108 ? 7.958 18.058 -6.098 1.00 48.31 108 ASN A O 1
ATOM 857 N N . THR A 1 109 ? 6.481 19.690 -6.478 1.00 34.16 109 THR A N 1
ATOM 858 C CA . THR A 1 109 ? 7.402 20.466 -7.310 1.00 34.16 109 THR A CA 1
ATOM 859 C C . THR A 1 109 ? 8.423 21.125 -6.379 1.00 34.16 109 THR A C 1
ATOM 861 O O . THR A 1 109 ? 7.985 21.696 -5.375 1.00 34.16 109 THR A O 1
ATOM 864 N N . PRO A 1 110 ? 9.740 21.037 -6.645 1.00 37.66 110 PRO A N 1
ATOM 865 C CA . PRO A 1 110 ? 10.663 22.024 -6.099 1.00 37.66 110 PRO A CA 1
ATOM 866 C C . PRO A 1 110 ? 10.284 23.430 -6.579 1.00 37.66 110 PRO A C 1
ATOM 868 O O . PRO A 1 110 ? 9.706 23.541 -7.689 1.00 37.66 110 PRO A O 1
#

Secondary structure (DSSP, 8-state):
-EEEEEE---HHHHHHHHHHHHTTS-BSSSSEEEEE--HHHHHHHHHHHHHT--TT-EEEEEEEEEETTEEEEEEEEEES-SS----S-----TTHHHHHHTTSS-----

Radius of gyration: 13.55 Å; chains: 1; bounding box: 31×36×33 Å

Foldseek 3Di:
DKKKKFWQFDDVLLVVLVVLCVVFFPAPDSGITIDDDDLVVVLVSLVVNQVSEDARTWMKMWDWFDDDPDTDIAIQIHYDDDDDRDGPDPDDGPSVVVCVVSVSDDPPDD

pLDDT: mean 79.21, std 18.81, range [32.53, 96.81]

Sequence (110 aa):
MIIIIINSSKKKAFRRSKRIIASVLQPISNRISLGDIPKRVLIELCKNLKISVTKGTSIQIFFESKNIGFRGFKCIQIGSIKTHLEEFTTSKSLIDLDLISNKLIINNTP